Protein AF-A0A2G8KDT2-F1 (afdb_monomer)

Solvent-accessible surface area (backbone atoms only — not comparable to full-atom values): 9088 Å² total; per-residue (Å²): 111,74,64,58,54,51,49,54,53,49,52,55,50,48,49,72,76,49,77,76,57,72,79,50,53,66,52,49,64,68,67,58,71,92,80,73,80,83,62,58,55,63,70,37,53,53,48,51,53,53,46,64,65,45,47,62,56,45,50,50,51,51,51,55,51,46,65,74,44,47,90,79,41,52,71,69,47,50,56,51,52,53,50,48,54,53,50,49,51,56,49,46,58,52,28,52,49,24,41,54,49,12,35,72,67,67,35,63,70,38,36,51,48,22,49,47,43,43,65,69,49,45,48,55,52,52,50,44,61,71,66,40,67,76,66,63,66,45,76,68,54,48,50,48,52,50,54,50,48,50,51,55,52,48,42,48,56,51,56,69,76,110

Structure (mmCIF, N/CA/C/O backbone):
data_AF-A0A2G8KDT2-F1
#
_entry.id   AF-A0A2G8KDT2-F1
#
loop_
_atom_site.group_PDB
_atom_site.id
_atom_site.type_symbol
_atom_site.label_atom_id
_atom_site.label_alt_id
_atom_site.label_comp_id
_atom_site.label_asym_id
_atom_site.label_entity_id
_atom_site.label_seq_id
_atom_site.pdbx_PDB_ins_code
_atom_site.Cartn_x
_atom_site.Cartn_y
_atom_site.Cartn_z
_atom_site.occupancy
_atom_site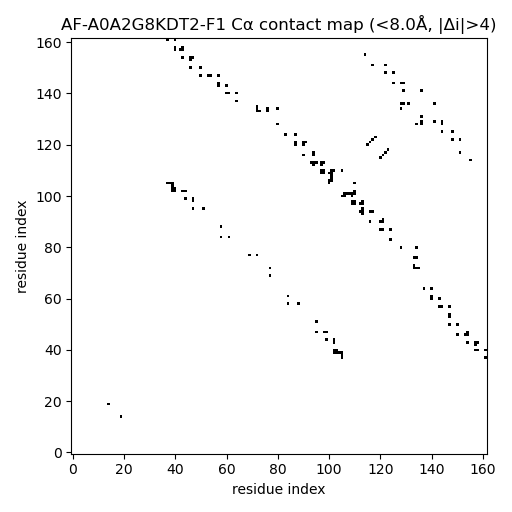.B_iso_or_equiv
_atom_site.auth_seq_id
_atom_site.auth_comp_id
_atom_site.auth_asym_id
_atom_site.auth_atom_id
_atom_site.pdbx_PDB_model_num
ATOM 1 N N . MET A 1 1 ? 9.022 -7.795 -64.224 1.00 59.53 1 MET A N 1
ATOM 2 C CA . MET A 1 1 ? 10.072 -7.744 -65.271 1.00 59.53 1 MET A CA 1
ATOM 3 C C . MET A 1 1 ? 10.986 -6.525 -65.144 1.00 59.53 1 MET A C 1
ATOM 5 O O . MET A 1 1 ? 12.135 -6.725 -64.787 1.00 59.53 1 MET A O 1
ATOM 9 N N . ALA A 1 2 ? 10.541 -5.277 -65.360 1.00 64.00 2 ALA A N 1
ATOM 10 C CA . ALA A 1 2 ? 11.435 -4.106 -65.222 1.00 64.00 2 ALA A CA 1
ATOM 11 C C . ALA A 1 2 ? 11.876 -3.815 -63.767 1.00 64.00 2 ALA A C 1
ATOM 13 O O . ALA A 1 2 ? 13.012 -3.411 -63.527 1.00 64.00 2 ALA A O 1
ATOM 14 N N . ALA A 1 3 ? 10.998 -4.060 -62.789 1.00 66.25 3 ALA A N 1
ATOM 15 C CA . ALA A 1 3 ? 11.292 -3.851 -61.368 1.00 66.25 3 ALA A CA 1
ATOM 16 C C . ALA A 1 3 ? 12.341 -4.838 -60.822 1.00 66.25 3 ALA A C 1
ATOM 18 O O . ALA A 1 3 ? 13.214 -4.450 -60.049 1.00 66.25 3 ALA A O 1
ATOM 19 N N . ASP A 1 4 ? 12.293 -6.091 -61.274 1.00 70.25 4 ASP A N 1
ATOM 20 C CA . ASP A 1 4 ? 13.220 -7.149 -60.853 1.00 70.25 4 ASP A CA 1
ATOM 21 C C . ASP A 1 4 ? 14.631 -6.879 -61.383 1.00 70.25 4 ASP A C 1
ATOM 23 O O . ASP A 1 4 ? 15.615 -6.997 -60.657 1.00 70.25 4 ASP A O 1
ATOM 27 N N . TYR A 1 5 ? 14.715 -6.388 -62.623 1.00 79.69 5 TYR A N 1
ATOM 28 C CA . TYR A 1 5 ? 15.964 -5.941 -63.231 1.00 79.69 5 TYR A CA 1
ATOM 29 C C . TYR A 1 5 ? 16.586 -4.750 -62.485 1.00 79.69 5 TYR A C 1
ATOM 31 O O . TYR A 1 5 ? 17.797 -4.715 -62.260 1.00 79.69 5 TYR A O 1
ATOM 39 N N . MET A 1 6 ? 15.765 -3.782 -62.058 1.00 71.75 6 MET A N 1
ATOM 40 C CA . MET A 1 6 ? 16.244 -2.650 -61.258 1.00 71.75 6 MET A CA 1
ATOM 41 C C . MET A 1 6 ? 16.716 -3.080 -59.870 1.00 71.75 6 MET A C 1
ATOM 43 O O . MET A 1 6 ? 17.759 -2.608 -59.424 1.00 71.75 6 MET A O 1
ATOM 47 N N . ARG A 1 7 ? 16.007 -4.004 -59.212 1.00 75.12 7 ARG A N 1
ATOM 48 C CA . ARG A 1 7 ? 16.450 -4.576 -57.934 1.00 75.12 7 ARG A CA 1
ATOM 49 C C . ARG A 1 7 ? 17.806 -5.253 -58.060 1.00 75.12 7 ARG A C 1
ATOM 51 O O . ARG A 1 7 ? 18.681 -4.976 -57.252 1.00 75.12 7 ARG A O 1
ATOM 58 N N . GLN A 1 8 ? 17.994 -6.059 -59.100 1.00 79.06 8 GLN A N 1
ATOM 59 C CA . GLN A 1 8 ? 19.248 -6.773 -59.328 1.00 79.06 8 GLN A CA 1
ATOM 60 C C . GLN A 1 8 ? 20.416 -5.822 -59.632 1.00 79.06 8 GLN A C 1
ATOM 62 O O . GLN A 1 8 ? 21.542 -6.038 -59.193 1.00 79.06 8 GLN A O 1
ATOM 67 N N . LYS A 1 9 ? 20.159 -4.717 -60.345 1.00 80.19 9 LYS A N 1
ATOM 68 C CA . LYS A 1 9 ? 21.174 -3.670 -60.533 1.00 80.19 9 LYS A CA 1
ATOM 69 C C . LYS A 1 9 ? 21.511 -2.941 -59.239 1.00 80.19 9 LYS A C 1
ATOM 71 O O . LYS A 1 9 ? 22.677 -2.617 -59.033 1.00 80.19 9 LYS A O 1
ATOM 76 N N . LEU A 1 10 ? 20.515 -2.687 -58.392 1.00 76.06 10 LEU A N 1
ATOM 77 C CA . LEU A 1 10 ? 20.714 -2.016 -57.114 1.00 76.06 10 LEU A CA 1
ATOM 78 C C . LEU A 1 10 ? 21.548 -2.884 -56.165 1.00 76.06 10 LEU A C 1
ATOM 80 O O . LEU A 1 10 ? 22.514 -2.384 -55.603 1.00 76.06 10 LEU A O 1
ATOM 84 N N . THR A 1 11 ? 21.246 -4.183 -56.059 1.00 72.75 11 THR A N 1
ATOM 85 C CA . THR A 1 11 ? 22.009 -5.120 -55.216 1.00 72.75 11 THR A CA 1
ATOM 86 C C . THR A 1 11 ? 23.461 -5.226 -55.664 1.00 72.75 11 THR A C 1
ATOM 88 O O . THR A 1 11 ? 24.359 -5.099 -54.838 1.00 72.75 11 THR A O 1
ATOM 91 N N . ASN A 1 12 ? 23.703 -5.337 -56.973 1.00 73.12 12 ASN A N 1
ATOM 92 C CA . ASN A 1 12 ? 25.065 -5.418 -57.504 1.00 73.12 12 ASN A CA 1
ATOM 93 C C . ASN A 1 12 ? 25.862 -4.129 -57.228 1.00 73.12 12 ASN A C 1
ATOM 95 O O . ASN A 1 12 ? 27.049 -4.180 -56.905 1.00 73.12 12 ASN A O 1
ATOM 99 N N . PHE A 1 13 ? 25.218 -2.960 -57.322 1.00 73.38 13 PHE A N 1
ATOM 100 C CA . PHE A 1 13 ? 25.855 -1.688 -56.968 1.00 73.38 13 PHE A CA 1
ATOM 101 C C . PHE A 1 13 ? 26.132 -1.584 -55.464 1.00 73.38 13 PHE A C 1
ATOM 103 O O . PHE A 1 13 ? 27.211 -1.137 -55.079 1.00 73.38 13 PHE A O 1
ATOM 110 N N . THR A 1 14 ? 25.198 -2.016 -54.615 1.00 73.94 14 THR A N 1
ATOM 111 C CA . THR A 1 14 ? 25.365 -2.011 -53.157 1.00 73.94 14 THR A CA 1
ATOM 112 C C . THR A 1 14 ? 26.531 -2.894 -52.718 1.00 73.94 14 THR A C 1
ATOM 114 O O . THR A 1 14 ? 27.343 -2.436 -51.920 1.00 73.94 14 THR A O 1
ATOM 117 N N . GLU A 1 15 ? 26.680 -4.096 -53.283 1.00 70.19 15 GLU A N 1
ATOM 118 C CA . GLU A 1 15 ? 27.806 -4.997 -52.980 1.00 70.19 15 GLU A CA 1
ATOM 119 C C . GLU A 1 15 ? 29.163 -4.418 -53.400 1.00 70.19 15 GLU A C 1
ATOM 121 O O . GLU A 1 15 ? 30.175 -4.650 -52.739 1.00 70.19 15 GLU A O 1
ATOM 126 N N . THR A 1 16 ? 29.188 -3.622 -54.473 1.00 75.62 16 THR A N 1
ATOM 127 C CA . THR A 1 16 ? 30.422 -2.990 -54.965 1.00 75.62 16 THR A CA 1
ATOM 128 C C . THR A 1 16 ? 30.848 -1.804 -54.090 1.00 75.62 16 THR A C 1
ATOM 130 O O . THR A 1 16 ? 32.039 -1.551 -53.926 1.00 75.62 16 THR A O 1
ATOM 133 N N . VAL A 1 17 ? 29.885 -1.065 -53.526 1.00 75.25 17 VAL A N 1
ATOM 134 C CA . VAL A 1 17 ? 30.143 0.117 -52.680 1.00 75.25 17 VAL A CA 1
ATOM 135 C C . VAL A 1 17 ? 30.374 -0.266 -51.214 1.00 75.25 17 VAL A C 1
ATOM 137 O O . VAL A 1 17 ? 31.174 0.374 -50.532 1.00 75.25 17 VAL A O 1
ATOM 140 N N . PHE A 1 18 ? 29.714 -1.320 -50.734 1.00 72.88 18 PHE A N 1
ATOM 141 C CA . PHE A 1 18 ? 29.828 -1.828 -49.370 1.00 72.88 18 PHE A CA 1
ATOM 142 C C . PHE A 1 18 ? 30.226 -3.312 -49.400 1.00 72.88 18 PHE A C 1
ATOM 144 O O . PHE A 1 18 ? 29.348 -4.181 -49.399 1.00 72.88 18 PHE A O 1
ATOM 151 N N . PRO A 1 19 ? 31.534 -3.636 -49.423 1.00 64.38 19 PRO A N 1
ATOM 152 C CA . PRO A 1 19 ? 31.984 -5.021 -49.397 1.00 64.38 19 PRO A CA 1
ATOM 153 C C . PRO A 1 19 ? 31.558 -5.663 -48.073 1.00 64.38 19 PRO A C 1
ATOM 155 O O . PRO A 1 19 ? 32.080 -5.348 -47.002 1.00 64.38 19 PRO A O 1
ATOM 158 N N . THR A 1 20 ? 30.566 -6.548 -48.143 1.00 54.47 20 THR A N 1
ATOM 159 C CA . THR A 1 20 ? 30.041 -7.254 -46.974 1.00 54.47 20 THR A CA 1
ATOM 160 C C . THR A 1 20 ? 30.954 -8.445 -46.704 1.00 54.47 20 THR A C 1
ATOM 162 O O . THR A 1 20 ? 31.109 -9.320 -47.552 1.00 54.47 20 THR A O 1
ATOM 165 N N . ASN A 1 21 ? 31.607 -8.471 -45.542 1.00 55.72 21 ASN A N 1
ATOM 166 C CA . ASN A 1 21 ? 32.435 -9.605 -45.139 1.00 55.72 21 ASN A CA 1
ATOM 167 C C . ASN A 1 21 ? 31.520 -10.772 -44.712 1.00 55.72 21 ASN A C 1
ATOM 169 O O . ASN A 1 21 ? 30.845 -10.648 -43.686 1.00 55.72 21 ASN A O 1
ATOM 173 N N . PRO A 1 22 ? 31.528 -11.934 -45.395 1.00 56.12 22 PRO A N 1
ATOM 174 C CA . PRO A 1 22 ? 30.681 -13.076 -45.019 1.00 56.12 22 PRO A CA 1
ATOM 175 C C . PRO A 1 22 ? 31.049 -13.659 -43.641 1.00 56.12 22 PRO A C 1
ATOM 177 O O . PRO A 1 22 ? 30.239 -14.283 -42.960 1.00 56.12 22 PRO A O 1
ATOM 180 N N . THR A 1 23 ? 32.271 -13.402 -43.167 1.00 50.47 23 THR A N 1
ATOM 181 C CA . THR A 1 23 ? 32.731 -13.743 -41.812 1.00 50.47 23 THR A CA 1
ATOM 182 C C . THR A 1 23 ? 32.113 -12.876 -40.711 1.00 50.47 23 THR A C 1
ATOM 184 O O . THR A 1 23 ? 32.170 -13.255 -39.539 1.00 50.47 23 THR A O 1
ATOM 187 N N . GLN A 1 24 ? 31.507 -11.735 -41.057 1.00 50.72 24 GLN A N 1
ATOM 188 C CA . GLN A 1 24 ? 30.819 -10.851 -40.117 1.00 50.72 24 GLN A CA 1
ATOM 189 C C . GLN A 1 24 ? 29.325 -11.177 -40.004 1.00 50.72 24 GLN A C 1
ATOM 191 O O . GLN A 1 24 ? 28.792 -11.071 -38.904 1.00 50.72 24 GLN A O 1
ATOM 196 N N . GLU A 1 25 ? 28.687 -11.680 -41.065 1.00 50.34 25 GLU A N 1
ATOM 197 C CA . GLU A 1 25 ? 27.287 -12.139 -41.035 1.00 50.34 25 GLU A CA 1
ATOM 198 C C . GLU A 1 25 ? 27.090 -13.283 -40.031 1.00 50.34 25 GLU A C 1
ATOM 200 O O . GLU A 1 25 ? 26.201 -13.236 -39.184 1.00 50.34 25 GLU A O 1
ATOM 205 N N . ASN A 1 26 ? 27.999 -14.265 -40.020 1.00 48.44 26 ASN A N 1
ATOM 206 C CA . ASN A 1 26 ? 27.917 -15.391 -39.083 1.00 48.44 26 ASN A CA 1
ATOM 207 C C . ASN A 1 26 ? 28.187 -14.978 -37.619 1.00 48.44 26 ASN A C 1
ATOM 209 O O . ASN A 1 26 ? 27.723 -15.633 -36.686 1.00 48.44 26 ASN A O 1
ATOM 213 N N . ARG A 1 27 ? 28.912 -13.869 -37.395 1.00 50.06 27 ARG A N 1
ATOM 214 C CA . ARG A 1 27 ? 29.091 -13.271 -36.057 1.00 50.06 27 ARG A CA 1
ATOM 215 C C . ARG A 1 27 ? 27.920 -12.374 -35.663 1.00 50.06 27 ARG A C 1
ATOM 217 O O . ARG A 1 27 ? 27.582 -12.328 -34.487 1.00 50.06 27 ARG A O 1
ATOM 224 N N . GLN A 1 28 ? 27.291 -11.692 -36.617 1.00 49.69 28 GLN A N 1
ATOM 225 C CA . GLN A 1 28 ? 26.117 -10.854 -36.375 1.00 49.69 28 GLN A CA 1
ATOM 226 C C . GLN A 1 28 ? 24.869 -11.699 -36.106 1.00 49.69 28 GLN A C 1
ATOM 228 O O . GLN A 1 28 ? 24.128 -11.383 -35.181 1.00 49.69 28 GLN A O 1
ATOM 233 N N . HIS A 1 29 ? 24.700 -12.841 -36.778 1.00 46.59 29 HIS A N 1
ATOM 234 C CA . HIS A 1 29 ? 23.613 -13.780 -36.478 1.00 46.59 29 HIS A CA 1
ATOM 235 C C . HIS A 1 29 ? 23.757 -14.490 -35.123 1.00 46.59 29 HIS A C 1
ATOM 237 O O . HIS A 1 29 ? 22.753 -14.917 -34.564 1.00 46.59 29 HIS A O 1
ATOM 243 N N . HIS A 1 30 ? 24.966 -14.559 -34.551 1.00 44.47 30 HIS A N 1
ATOM 244 C CA . HIS A 1 30 ? 25.174 -15.038 -33.175 1.00 44.47 30 HIS A CA 1
ATOM 245 C C . HIS A 1 30 ? 25.123 -13.909 -32.122 1.00 44.47 30 HIS A C 1
ATOM 247 O O . HIS A 1 30 ? 25.057 -14.188 -30.927 1.00 44.47 30 HIS A O 1
ATOM 253 N N . MET A 1 31 ? 25.138 -12.637 -32.545 1.00 46.62 31 MET A N 1
ATOM 254 C CA . MET A 1 31 ? 24.991 -11.459 -31.673 1.00 46.62 31 MET A CA 1
ATOM 255 C C . MET A 1 31 ? 23.563 -10.912 -31.614 1.00 46.62 31 MET A C 1
ATOM 257 O O . MET A 1 31 ? 23.290 -10.015 -30.823 1.00 46.62 31 MET A O 1
ATOM 261 N N . ILE A 1 32 ? 22.637 -11.462 -32.396 1.00 50.28 32 ILE A N 1
ATOM 262 C CA . ILE A 1 32 ? 21.207 -11.262 -32.184 1.00 50.28 32 ILE A CA 1
ATOM 263 C C . ILE A 1 32 ? 20.741 -12.465 -31.371 1.00 50.28 32 ILE A C 1
ATOM 265 O O . ILE A 1 32 ? 20.338 -13.480 -31.923 1.00 50.28 32 ILE A O 1
ATOM 269 N N . ARG A 1 33 ? 20.854 -12.374 -30.043 1.00 47.41 33 ARG A N 1
ATOM 270 C CA . ARG A 1 33 ? 20.038 -13.181 -29.129 1.00 47.41 33 ARG A CA 1
ATOM 271 C C . ARG A 1 33 ? 18.639 -12.547 -29.149 1.00 47.41 33 ARG A C 1
ATOM 273 O O . ARG A 1 33 ? 18.473 -11.512 -28.508 1.00 47.41 33 ARG A O 1
ATOM 280 N N . PRO A 1 34 ? 17.625 -13.107 -29.829 1.00 47.09 34 PRO A N 1
ATOM 281 C CA . PRO A 1 34 ? 16.264 -12.605 -29.731 1.00 47.09 34 PRO A CA 1
ATOM 282 C C . PRO A 1 34 ? 15.627 -13.307 -28.528 1.00 47.09 34 PRO A C 1
ATOM 284 O O . PRO A 1 34 ? 14.878 -14.266 -28.692 1.00 47.09 34 PRO A O 1
ATOM 287 N N . GLY A 1 35 ? 16.051 -12.959 -27.310 1.00 42.62 35 GLY A N 1
ATOM 288 C CA . GLY A 1 35 ? 15.684 -13.786 -26.154 1.00 42.62 35 GLY A CA 1
ATOM 289 C C . GLY A 1 35 ? 15.837 -13.191 -24.764 1.00 42.62 35 GLY A C 1
ATOM 290 O O . GLY A 1 35 ? 15.575 -13.900 -23.807 1.00 42.62 35 GLY A O 1
ATOM 291 N N . ASN A 1 36 ? 16.244 -11.930 -24.630 1.00 46.03 36 ASN A N 1
ATOM 292 C CA . ASN A 1 36 ? 16.272 -11.226 -23.346 1.00 46.03 36 ASN A CA 1
ATOM 293 C C . ASN A 1 36 ? 16.103 -9.724 -23.598 1.00 46.03 36 ASN A C 1
ATOM 295 O O . ASN A 1 36 ? 16.886 -8.911 -23.112 1.00 46.03 36 ASN A O 1
ATOM 299 N N . GLU A 1 37 ? 15.101 -9.343 -24.390 1.00 48.22 37 GLU A N 1
ATOM 300 C CA . GLU A 1 37 ? 14.559 -8.001 -24.213 1.00 48.22 37 GLU A CA 1
ATOM 301 C C . GLU A 1 37 ? 13.853 -8.043 -22.851 1.00 48.22 37 GLU A C 1
ATOM 303 O O . GLU A 1 37 ? 12.699 -8.454 -22.745 1.00 48.22 37 GLU A O 1
ATOM 308 N N . LEU A 1 38 ? 14.600 -7.745 -21.778 1.00 54.66 38 LEU A N 1
ATOM 309 C CA . LEU A 1 38 ? 13.973 -7.145 -20.611 1.00 54.66 38 LEU A CA 1
ATOM 310 C C . LEU A 1 38 ? 13.284 -5.910 -21.187 1.00 54.66 38 LEU A C 1
ATOM 312 O O . LEU A 1 38 ? 13.924 -5.066 -21.805 1.00 54.66 38 LEU A O 1
ATOM 316 N N . VAL A 1 39 ? 11.962 -5.947 -21.175 1.00 64.44 39 VAL A N 1
ATOM 317 C CA . VAL A 1 39 ? 11.114 -4.858 -21.630 1.00 64.44 39 VAL A CA 1
ATOM 318 C C . VAL A 1 39 ? 10.220 -4.606 -20.457 1.00 64.44 39 VAL A C 1
ATOM 320 O O . VAL A 1 39 ? 9.382 -5.455 -20.186 1.00 64.44 39 VAL A O 1
ATOM 323 N N . SER A 1 40 ? 10.383 -3.466 -19.790 1.00 75.06 40 SER A N 1
ATOM 324 C CA . SER A 1 40 ? 9.489 -2.977 -18.732 1.00 75.06 40 SER A CA 1
ATOM 325 C C . SER A 1 40 ? 8.056 -3.537 -18.826 1.00 75.06 40 SER A C 1
ATOM 327 O O . SER A 1 40 ? 7.389 -3.457 -19.864 1.00 75.06 40 SER A O 1
ATOM 329 N N . SER A 1 41 ? 7.546 -4.120 -17.740 1.00 85.81 41 SER A N 1
ATOM 330 C CA . SER A 1 41 ? 6.208 -4.716 -17.751 1.00 85.81 41 SER A CA 1
ATOM 331 C C . SER A 1 41 ? 5.133 -3.635 -17.779 1.00 85.81 41 SER A C 1
ATOM 333 O O . SER A 1 41 ? 4.850 -2.971 -16.777 1.00 85.81 41 SER A O 1
ATOM 335 N N . LEU A 1 42 ? 4.484 -3.485 -18.934 1.00 88.88 42 LEU A N 1
ATOM 336 C CA . LEU A 1 42 ? 3.347 -2.581 -19.097 1.00 88.88 42 LEU A CA 1
ATOM 337 C C . LEU A 1 42 ? 2.229 -2.842 -18.068 1.00 88.88 42 LEU A C 1
ATOM 339 O O . LEU A 1 42 ? 1.754 -1.874 -17.472 1.00 88.88 42 LEU A O 1
ATOM 343 N N . PRO A 1 43 ? 1.817 -4.098 -17.787 1.00 90.81 43 PRO A N 1
ATOM 344 C CA . PRO A 1 43 ? 0.724 -4.317 -16.848 1.00 90.81 43 PRO A CA 1
ATOM 345 C C . PRO A 1 43 ? 1.108 -3.936 -15.408 1.00 90.81 43 PRO A C 1
ATOM 347 O O . PRO A 1 43 ? 0.244 -3.481 -14.660 1.00 90.81 43 PRO A O 1
ATOM 350 N N . LEU A 1 44 ? 2.392 -4.032 -15.030 1.00 92.38 44 LEU A N 1
ATOM 351 C CA . LEU A 1 44 ? 2.857 -3.606 -13.706 1.00 92.38 44 LEU A CA 1
ATOM 352 C C . LEU A 1 44 ? 2.800 -2.085 -13.584 1.00 92.38 44 LEU A C 1
ATOM 354 O O . LEU A 1 44 ? 2.327 -1.586 -12.569 1.00 92.38 44 LEU A O 1
ATOM 358 N N . GLN A 1 45 ? 3.199 -1.341 -14.627 1.00 94.06 45 GLN A N 1
ATOM 359 C CA . GLN A 1 45 ? 3.052 0.120 -14.614 1.00 94.06 45 GLN A CA 1
ATOM 360 C C . GLN A 1 45 ? 1.597 0.550 -14.453 1.00 94.06 45 GLN A C 1
ATOM 362 O O . GLN A 1 45 ? 1.312 1.486 -13.710 1.00 94.06 45 GLN A O 1
ATOM 367 N N . ILE A 1 46 ? 0.672 -0.133 -15.131 1.00 94.00 46 ILE A N 1
ATOM 368 C CA . ILE A 1 46 ? -0.758 0.166 -15.025 1.00 94.00 46 ILE A CA 1
ATOM 369 C C . ILE A 1 46 ? -1.252 -0.093 -13.595 1.00 94.00 46 ILE A C 1
ATOM 371 O O . ILE A 1 46 ? -1.949 0.749 -13.031 1.00 94.00 46 ILE A O 1
ATOM 375 N N . ALA A 1 47 ? -0.868 -1.219 -12.986 1.00 94.75 47 ALA A N 1
ATOM 376 C CA . ALA A 1 47 ? -1.240 -1.537 -11.608 1.00 94.75 47 ALA A CA 1
ATOM 377 C C . ALA A 1 47 ? -0.695 -0.499 -10.609 1.00 94.75 47 ALA A C 1
ATOM 379 O O . ALA A 1 47 ? -1.465 0.055 -9.822 1.00 94.75 47 ALA A O 1
ATOM 380 N N . LEU A 1 48 ? 0.597 -0.161 -10.709 1.00 96.00 48 LEU A N 1
ATOM 381 C CA . LEU A 1 48 ? 1.242 0.862 -9.879 1.00 96.00 48 LEU A CA 1
ATOM 382 C C . LEU A 1 48 ? 0.571 2.229 -10.039 1.00 96.00 48 LEU A C 1
ATOM 384 O O . LEU A 1 48 ? 0.323 2.911 -9.047 1.00 96.00 48 LEU A O 1
ATOM 388 N N . TYR A 1 49 ? 0.235 2.617 -11.273 1.00 95.75 49 TYR A N 1
ATOM 389 C CA . TYR A 1 49 ? -0.462 3.868 -11.561 1.00 95.75 49 TYR A CA 1
ATOM 390 C C . TYR A 1 49 ? -1.788 3.951 -10.805 1.00 95.75 49 TYR A C 1
ATOM 392 O O . TYR A 1 49 ? -2.021 4.920 -10.088 1.00 95.75 49 TYR A O 1
ATOM 400 N N . PHE A 1 50 ? -2.644 2.931 -10.901 1.00 96.62 50 PHE A N 1
ATOM 401 C CA . PHE A 1 50 ? -3.910 2.931 -10.167 1.00 96.62 50 PHE A CA 1
ATOM 402 C C . PHE A 1 50 ? -3.704 2.938 -8.650 1.00 96.62 50 PHE A C 1
ATOM 404 O O . PHE A 1 50 ? -4.439 3.632 -7.943 1.00 96.62 50 PHE A O 1
ATOM 411 N N . ASN A 1 51 ? -2.690 2.231 -8.152 1.00 96.69 51 ASN A N 1
ATOM 412 C CA . ASN A 1 51 ? -2.406 2.193 -6.724 1.00 96.69 51 ASN A CA 1
ATOM 413 C C . ASN A 1 51 ? -1.941 3.560 -6.182 1.00 96.69 51 ASN A C 1
ATOM 415 O O . ASN A 1 51 ? -2.382 3.970 -5.112 1.00 96.69 51 ASN A O 1
ATOM 419 N N . VAL A 1 52 ? -1.181 4.347 -6.959 1.00 97.38 52 VAL A N 1
ATOM 420 C CA . VAL A 1 52 ? -0.822 5.739 -6.602 1.00 97.38 52 VAL A CA 1
ATOM 421 C C . VAL A 1 52 ? -2.057 6.600 -6.315 1.00 97.38 52 VAL A C 1
ATOM 423 O O . VAL A 1 52 ? -2.041 7.386 -5.369 1.00 97.38 52 VAL A O 1
ATOM 426 N N . TYR A 1 53 ? -3.136 6.462 -7.093 1.00 96.56 53 TYR A N 1
ATOM 427 C CA . TYR A 1 53 ? -4.374 7.225 -6.865 1.00 96.56 53 TYR A CA 1
ATOM 428 C C . TYR A 1 53 ? -5.257 6.622 -5.778 1.00 96.56 53 TYR A C 1
ATOM 430 O O . TYR A 1 53 ? -5.950 7.353 -5.069 1.00 96.56 53 TYR A O 1
ATOM 438 N N . PHE A 1 54 ? -5.247 5.300 -5.634 1.00 97.06 54 PHE A N 1
ATOM 439 C CA . PHE A 1 54 ? -6.018 4.624 -4.602 1.00 97.06 54 PHE A CA 1
ATOM 440 C C . PHE A 1 54 ? -5.436 4.855 -3.200 1.00 97.06 54 PHE A C 1
ATOM 442 O O . PHE A 1 54 ? -6.188 5.061 -2.249 1.00 97.06 54 PHE A O 1
ATOM 449 N N . PHE A 1 55 ? -4.111 4.888 -3.060 1.00 97.25 55 PHE A N 1
ATOM 450 C CA . PHE A 1 55 ? -3.428 5.048 -1.779 1.00 97.25 55 PHE A CA 1
ATOM 451 C C . PHE A 1 55 ? -3.872 6.270 -0.941 1.00 97.25 55 PHE A C 1
ATOM 453 O O . PHE A 1 55 ? -4.202 6.080 0.232 1.00 97.25 55 PHE A O 1
ATOM 460 N N . PRO A 1 56 ? -3.959 7.512 -1.466 1.00 97.31 56 PRO A N 1
ATOM 461 C CA . PRO A 1 56 ? -4.443 8.646 -0.675 1.00 97.31 56 PRO A CA 1
ATOM 462 C C . PRO A 1 56 ? -5.902 8.475 -0.232 1.00 97.31 56 PRO A C 1
ATOM 464 O O . PRO A 1 56 ? -6.261 8.891 0.869 1.00 97.31 56 PRO A O 1
ATOM 467 N N . PHE A 1 57 ? -6.739 7.828 -1.049 1.00 97.12 57 PHE A N 1
ATOM 468 C CA . PHE A 1 57 ? -8.118 7.508 -0.681 1.00 97.12 57 PHE A CA 1
ATOM 469 C C . PHE A 1 57 ? -8.182 6.454 0.436 1.00 97.12 57 PHE A C 1
ATOM 471 O O . PHE A 1 57 ? -8.942 6.610 1.397 1.00 97.12 57 PHE A O 1
ATOM 478 N N . TRP A 1 58 ? -7.351 5.413 0.344 1.00 97.88 58 TRP A N 1
ATOM 479 C CA . TRP A 1 58 ? -7.187 4.406 1.390 1.00 97.88 58 TRP A CA 1
ATOM 480 C C . TRP A 1 58 ? -6.757 5.053 2.708 1.00 97.88 58 TRP A C 1
ATOM 482 O O . TRP A 1 58 ? -7.417 4.867 3.730 1.00 97.88 58 TRP A O 1
ATOM 492 N N . LEU A 1 59 ? -5.713 5.888 2.674 1.00 97.69 59 LEU A N 1
ATOM 493 C CA . LEU A 1 59 ? -5.171 6.546 3.860 1.00 97.69 59 LEU A CA 1
ATOM 494 C C . LEU A 1 59 ? -6.195 7.483 4.505 1.00 97.69 59 LEU A C 1
ATOM 496 O O . LEU A 1 59 ? -6.381 7.444 5.721 1.00 97.69 59 LEU A O 1
ATOM 500 N N . LEU A 1 60 ? -6.897 8.285 3.701 1.00 97.62 60 LEU A N 1
ATOM 501 C CA . LEU A 1 60 ? -7.955 9.163 4.194 1.00 97.62 60 LEU A CA 1
ATOM 502 C C . LEU A 1 60 ? -9.059 8.366 4.896 1.00 97.62 60 LEU A C 1
ATOM 504 O O . LEU A 1 60 ? -9.470 8.724 5.998 1.00 97.62 60 LEU A O 1
ATOM 508 N N . THR A 1 61 ? -9.505 7.267 4.285 1.00 97.12 61 THR A N 1
ATOM 509 C CA . THR A 1 61 ? -10.530 6.391 4.866 1.00 97.12 61 THR A CA 1
ATOM 510 C C . THR A 1 61 ? -10.062 5.807 6.201 1.00 97.12 61 THR A C 1
ATOM 512 O O . THR A 1 61 ? -10.790 5.881 7.191 1.00 97.12 61 THR A O 1
ATOM 515 N N . CYS A 1 62 ? -8.825 5.306 6.262 1.00 96.94 62 CYS A N 1
ATOM 516 C CA . CYS A 1 62 ? -8.212 4.786 7.484 1.00 96.94 62 CYS A CA 1
ATOM 517 C C . CYS A 1 62 ? -8.140 5.843 8.596 1.00 96.94 62 CYS A C 1
ATOM 519 O O . CYS A 1 62 ? -8.501 5.557 9.737 1.00 96.94 62 CYS A O 1
ATOM 521 N N . VAL A 1 63 ? -7.721 7.073 8.276 1.00 97.50 63 VAL A N 1
ATOM 522 C CA . VAL A 1 63 ? -7.622 8.177 9.246 1.00 97.50 63 VAL A CA 1
ATOM 523 C C . VAL A 1 63 ? -8.998 8.587 9.764 1.00 97.50 63 VAL A C 1
ATOM 525 O O . VAL A 1 63 ? -9.180 8.712 10.975 1.00 97.50 63 VAL A O 1
ATOM 528 N N . VAL A 1 64 ? -9.977 8.763 8.871 1.00 97.88 64 VAL A N 1
ATOM 529 C CA . VAL A 1 64 ? -11.346 9.140 9.249 1.00 97.88 64 VAL A CA 1
ATOM 530 C C . VAL A 1 64 ? -11.956 8.078 10.157 1.00 97.88 64 VAL A C 1
ATOM 532 O O . VAL A 1 64 ? -12.474 8.407 11.222 1.00 97.88 64 VAL A O 1
ATOM 535 N N . ILE A 1 65 ? -11.863 6.800 9.788 1.00 96.81 65 ILE A N 1
ATOM 536 C CA . ILE A 1 65 ? -12.469 5.733 10.586 1.00 96.81 65 ILE A CA 1
ATOM 537 C C . ILE A 1 65 ? -11.741 5.556 11.920 1.00 96.81 65 ILE A C 1
ATOM 539 O O . ILE A 1 65 ? -12.402 5.415 12.952 1.00 96.81 65 ILE A O 1
ATOM 543 N N . LEU A 1 66 ? -10.407 5.635 11.937 1.00 96.81 66 LEU A N 1
ATOM 544 C CA . LEU A 1 66 ? -9.641 5.599 13.179 1.00 96.81 66 LEU A CA 1
ATOM 545 C C . LEU A 1 66 ? -10.052 6.732 14.120 1.00 96.81 66 LEU A C 1
ATOM 547 O O . LEU A 1 66 ? -10.267 6.467 15.298 1.00 96.81 66 LEU A O 1
ATOM 551 N N . ALA A 1 67 ? -10.226 7.956 13.613 1.00 97.12 67 ALA A N 1
ATOM 552 C CA . ALA A 1 67 ? -10.688 9.090 14.411 1.00 97.12 67 ALA A CA 1
ATOM 553 C C . ALA A 1 67 ? -12.081 8.842 15.015 1.00 97.12 67 ALA A C 1
ATOM 555 O O . ALA A 1 67 ? -12.298 9.122 16.194 1.00 97.12 67 ALA A O 1
ATOM 556 N N . LEU A 1 68 ? -13.003 8.254 14.245 1.00 96.06 68 LEU A N 1
ATOM 557 C CA . LEU A 1 68 ? -14.358 7.936 14.711 1.00 96.06 68 LEU A CA 1
ATOM 558 C C . LEU A 1 68 ? -14.374 6.862 15.808 1.00 96.06 68 LEU A C 1
ATOM 560 O O . LEU A 1 68 ? -15.154 6.958 16.757 1.00 96.06 68 LEU A O 1
ATOM 564 N N . LYS A 1 69 ? -13.518 5.838 15.707 1.00 95.12 69 LYS A N 1
ATOM 565 C CA . LYS A 1 69 ? -13.487 4.732 16.678 1.00 95.12 69 LYS A CA 1
ATOM 566 C C . LYS A 1 69 ? -12.424 4.872 17.769 1.00 95.12 69 LYS A C 1
ATOM 568 O O . LYS A 1 69 ? -12.396 4.031 18.662 1.00 95.12 69 LYS A O 1
ATOM 573 N N . PHE A 1 70 ? -11.598 5.923 17.748 1.00 94.94 70 PHE A N 1
ATOM 574 C CA . PHE A 1 70 ? -10.410 6.065 18.602 1.00 94.94 70 PHE A CA 1
ATOM 575 C C . PHE A 1 70 ? -10.703 5.842 20.091 1.00 94.94 70 PHE A C 1
ATOM 577 O O . PHE A 1 70 ? -10.058 5.025 20.739 1.00 94.94 70 PHE A O 1
ATOM 584 N N . GLN A 1 71 ? -11.742 6.503 20.610 1.00 94.94 71 GLN A N 1
ATOM 585 C CA . GLN A 1 71 ? -12.143 6.425 22.023 1.00 94.94 71 GLN A CA 1
ATOM 586 C C . GLN A 1 71 ? -12.700 5.049 22.431 1.00 94.94 71 GLN A C 1
ATOM 588 O O . GLN A 1 71 ? -12.778 4.737 23.614 1.00 94.94 71 GLN A O 1
ATOM 593 N N . HIS A 1 72 ? -13.089 4.220 21.461 1.00 93.94 72 HIS A N 1
ATOM 594 C CA . HIS A 1 72 ? -13.664 2.894 21.686 1.00 93.94 72 HIS A CA 1
ATOM 595 C C . HIS A 1 72 ? -12.620 1.770 21.593 1.00 93.94 72 HIS A C 1
ATOM 597 O O . HIS A 1 72 ? -12.956 0.601 21.818 1.00 93.94 72 HIS A O 1
ATOM 603 N N . LEU A 1 73 ? -11.380 2.095 21.220 1.00 94.94 73 LEU A N 1
ATOM 604 C CA . LEU A 1 73 ? -10.268 1.154 21.139 1.00 94.94 73 LEU A CA 1
ATOM 605 C C . LEU A 1 73 ? -9.503 1.102 22.459 1.00 94.94 73 LEU A C 1
ATOM 607 O O . LEU A 1 73 ? -9.328 2.117 23.130 1.00 94.94 73 LEU A O 1
ATOM 611 N N . GLU A 1 74 ? -8.991 -0.081 22.790 1.00 95.88 74 GLU A N 1
ATOM 612 C CA . GLU A 1 74 ? -8.030 -0.235 23.880 1.00 95.88 74 GLU A CA 1
ATOM 613 C C . GLU A 1 74 ? -6.745 0.541 23.576 1.00 95.88 74 GLU A C 1
ATOM 615 O O . GLU A 1 74 ? -6.308 0.615 22.425 1.00 95.88 74 GLU A O 1
ATOM 620 N N . GLN A 1 75 ? -6.104 1.080 24.614 1.00 95.56 75 GLN A N 1
ATOM 621 C CA . GLN A 1 75 ? -4.927 1.939 24.472 1.00 95.56 75 GLN A CA 1
ATOM 622 C C . GLN A 1 75 ? -3.790 1.259 23.689 1.00 95.56 75 GLN A C 1
ATOM 624 O O . GLN A 1 75 ? -3.185 1.884 22.821 1.00 95.56 75 GLN A O 1
ATOM 629 N N . LEU A 1 76 ? -3.542 -0.036 23.925 1.00 96.19 76 LEU A N 1
ATOM 630 C CA . LEU A 1 76 ? -2.554 -0.808 23.165 1.00 96.19 76 LEU A CA 1
ATOM 631 C C . LEU A 1 76 ? -2.883 -0.828 21.663 1.00 96.19 76 LEU A C 1
ATOM 633 O O . LEU A 1 76 ? -2.010 -0.573 20.836 1.00 96.19 76 LEU A O 1
ATOM 637 N N . PHE A 1 77 ? -4.144 -1.081 21.307 1.00 95.94 77 PHE A N 1
ATOM 638 C CA . PHE A 1 77 ? -4.590 -1.123 19.914 1.00 95.94 77 PHE A CA 1
ATOM 639 C C . PHE A 1 77 ? -4.575 0.250 19.241 1.00 95.94 77 PHE A C 1
ATOM 641 O O . PHE A 1 77 ? -4.275 0.316 18.052 1.00 95.94 77 PHE A O 1
ATOM 648 N N . GLN A 1 78 ? -4.831 1.340 19.974 1.00 96.12 78 GLN A N 1
ATOM 649 C CA . GLN A 1 78 ? -4.659 2.698 19.445 1.00 96.12 78 GLN A CA 1
ATOM 650 C C . GLN A 1 78 ? -3.218 2.904 18.963 1.00 96.12 78 GLN A C 1
ATOM 652 O O . GLN A 1 78 ? -3.003 3.244 17.800 1.00 96.12 78 GLN A O 1
ATOM 657 N N . PHE A 1 79 ? -2.233 2.634 19.830 1.00 9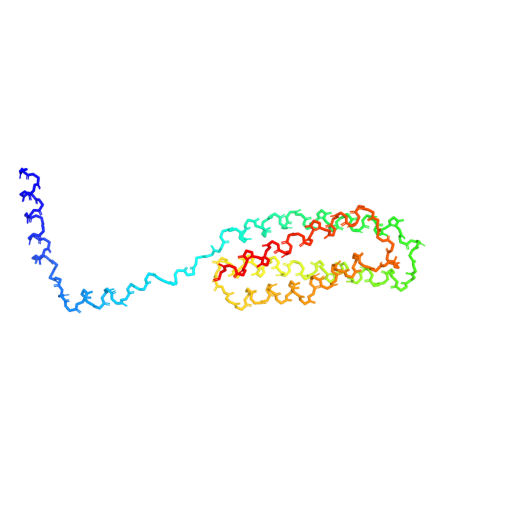6.88 79 PHE A N 1
ATOM 658 C CA . PHE A 1 79 ? -0.819 2.774 19.480 1.00 96.88 79 PHE A CA 1
ATOM 659 C C . PHE A 1 79 ? -0.427 1.858 18.320 1.00 96.88 79 PHE A C 1
ATOM 661 O O . PHE A 1 79 ? 0.154 2.330 17.346 1.00 96.88 79 PHE A O 1
ATOM 668 N N . VAL A 1 80 ? -0.795 0.575 18.386 1.00 97.19 80 VAL A N 1
ATOM 669 C CA . VAL A 1 80 ? -0.455 -0.406 17.347 1.00 97.19 80 VAL A CA 1
ATOM 670 C C . VAL A 1 80 ? -1.023 0.002 15.987 1.00 97.19 80 VAL A C 1
ATOM 672 O O . VAL A 1 80 ? -0.273 0.044 15.016 1.00 97.19 80 VAL A O 1
ATOM 675 N N . ILE A 1 81 ? -2.309 0.352 15.890 1.00 97.38 81 ILE A N 1
ATOM 676 C CA . ILE A 1 81 ? -2.933 0.704 14.603 1.00 97.38 81 ILE A CA 1
ATOM 677 C C . ILE A 1 81 ? -2.326 1.985 14.024 1.00 97.38 81 ILE A C 1
ATOM 679 O O . ILE A 1 81 ? -2.028 2.020 12.831 1.00 97.38 81 ILE A O 1
ATOM 683 N N . ILE A 1 82 ? -2.082 3.011 14.850 1.00 97.88 82 ILE A N 1
ATOM 684 C CA . ILE A 1 82 ? -1.409 4.239 14.400 1.00 97.88 82 ILE A CA 1
ATOM 685 C C . ILE A 1 82 ? -0.031 3.907 13.824 1.00 97.88 82 ILE A C 1
ATOM 687 O O . ILE A 1 82 ? 0.299 4.343 12.721 1.00 97.88 82 ILE A O 1
ATOM 691 N N . THR A 1 83 ? 0.767 3.115 14.546 1.00 98.12 83 THR A N 1
ATOM 692 C CA . THR A 1 83 ? 2.090 2.695 14.078 1.00 98.12 83 THR A CA 1
ATOM 693 C C . THR A 1 83 ? 1.991 1.937 12.760 1.00 98.12 83 THR A C 1
ATOM 695 O O . THR A 1 83 ? 2.746 2.236 11.841 1.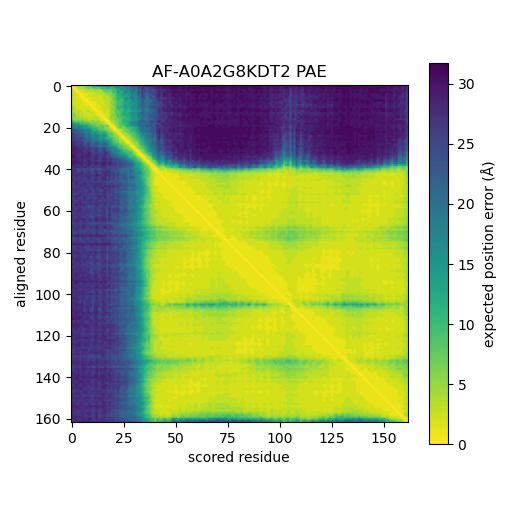00 98.12 83 THR A O 1
ATOM 698 N N . ILE A 1 84 ? 1.037 1.014 12.625 1.00 97.94 84 ILE A N 1
ATOM 699 C CA . ILE A 1 84 ? 0.839 0.259 11.386 1.00 97.94 84 ILE A CA 1
ATOM 700 C C . ILE A 1 84 ? 0.477 1.184 10.224 1.00 97.94 84 ILE A C 1
ATOM 702 O O . ILE A 1 84 ? 1.065 1.050 9.157 1.00 97.94 84 ILE A O 1
ATOM 706 N N . TYR A 1 85 ? -0.432 2.145 10.406 1.00 97.88 85 TYR A N 1
ATOM 707 C CA . TYR A 1 85 ? -0.788 3.089 9.342 1.00 97.88 85 TYR A CA 1
ATOM 708 C C . TYR A 1 85 ? 0.388 3.972 8.923 1.00 97.88 85 TYR A C 1
ATOM 710 O O . TYR A 1 85 ? 0.565 4.206 7.728 1.00 97.88 85 TYR A O 1
ATOM 718 N N . ILE A 1 86 ? 1.228 4.410 9.865 1.00 98.25 86 ILE A N 1
ATOM 719 C CA . ILE A 1 86 ? 2.455 5.159 9.553 1.00 98.25 86 ILE A CA 1
ATOM 720 C C . ILE A 1 86 ? 3.435 4.282 8.770 1.00 98.25 86 ILE A C 1
ATOM 722 O O . ILE A 1 86 ? 3.941 4.713 7.733 1.00 98.25 86 ILE A O 1
ATOM 726 N N . VAL A 1 87 ? 3.683 3.056 9.244 1.00 98.25 87 VAL A N 1
ATOM 727 C CA . VAL A 1 87 ? 4.611 2.122 8.596 1.00 98.25 87 VAL A CA 1
ATOM 728 C C . VAL A 1 87 ? 4.122 1.790 7.193 1.00 98.25 87 VAL A C 1
ATOM 730 O O . VAL A 1 87 ? 4.874 2.037 6.261 1.00 98.25 87 VAL A O 1
ATOM 733 N N . ILE A 1 88 ? 2.868 1.346 7.031 1.00 97.81 88 ILE A N 1
ATOM 734 C CA . ILE A 1 88 ? 2.263 1.059 5.721 1.00 97.81 88 ILE A CA 1
ATOM 735 C C . ILE A 1 88 ? 2.373 2.271 4.799 1.00 97.81 88 ILE A C 1
ATOM 737 O O . ILE A 1 88 ? 2.723 2.108 3.639 1.00 97.81 88 ILE A O 1
ATOM 741 N N . SER A 1 89 ? 2.111 3.486 5.288 1.00 97.69 89 SER A N 1
ATOM 742 C CA . SER A 1 89 ? 2.162 4.681 4.439 1.00 97.69 89 SER A CA 1
ATOM 743 C C . SER A 1 89 ? 3.574 4.998 3.949 1.00 97.69 89 SER A C 1
ATOM 745 O O . SER A 1 89 ? 3.771 5.313 2.776 1.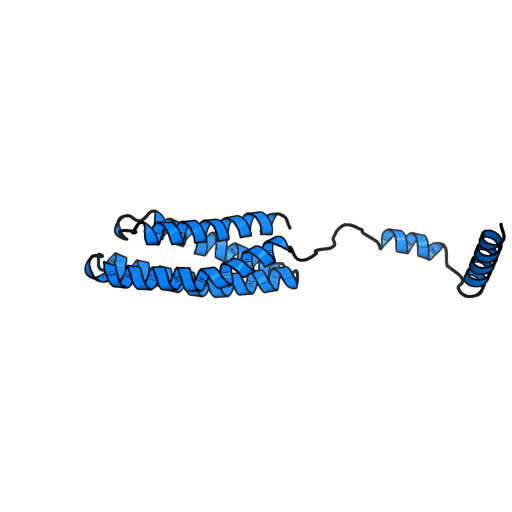00 97.69 89 SER A O 1
ATOM 747 N N . GLY A 1 90 ? 4.567 4.907 4.838 1.00 98.06 90 GLY A N 1
ATOM 748 C CA . GLY A 1 90 ? 5.966 5.135 4.482 1.00 98.06 90 GLY A CA 1
ATOM 749 C C . GLY A 1 90 ? 6.507 4.049 3.553 1.00 98.06 90 GLY A C 1
ATOM 750 O O . GLY A 1 90 ? 7.165 4.352 2.555 1.00 98.06 90 GLY A O 1
ATOM 751 N N . THR A 1 91 ? 6.195 2.786 3.846 1.00 97.62 91 THR A N 1
ATOM 752 C CA . THR A 1 91 ? 6.590 1.661 2.999 1.00 97.62 91 THR A CA 1
ATOM 753 C C . THR A 1 91 ? 5.873 1.700 1.661 1.00 97.62 91 THR A C 1
ATOM 755 O O . THR A 1 91 ? 6.508 1.394 0.664 1.00 97.62 91 THR A O 1
ATOM 758 N N . GLU A 1 92 ? 4.614 2.139 1.599 1.00 97.88 92 GLU A N 1
ATOM 759 C CA . GLU A 1 92 ? 3.859 2.267 0.351 1.00 97.88 92 GLU A CA 1
ATOM 760 C C . GLU A 1 92 ? 4.491 3.280 -0.592 1.00 97.88 92 GLU A C 1
ATOM 762 O O . GLU A 1 92 ? 4.722 2.974 -1.759 1.00 97.88 92 GLU A O 1
ATOM 767 N N . ALA A 1 93 ? 4.825 4.467 -0.081 1.00 97.44 93 ALA A N 1
ATOM 768 C CA . ALA A 1 93 ? 5.481 5.498 -0.875 1.00 97.44 93 ALA A CA 1
ATOM 769 C C . ALA A 1 93 ? 6.809 4.988 -1.459 1.00 97.44 93 ALA A C 1
ATOM 771 O O . ALA A 1 93 ? 7.078 5.161 -2.649 1.00 97.44 93 ALA A O 1
ATOM 772 N N . MET A 1 94 ? 7.612 4.301 -0.638 1.00 97.56 94 MET A N 1
ATOM 773 C CA . MET A 1 94 ? 8.866 3.699 -1.090 1.00 97.56 94 MET A CA 1
ATOM 774 C C . MET A 1 94 ? 8.628 2.558 -2.085 1.00 97.56 94 MET A C 1
ATOM 776 O O . MET A 1 94 ? 9.321 2.468 -3.096 1.00 97.56 94 MET A O 1
ATOM 780 N N . ARG A 1 95 ? 7.635 1.701 -1.830 1.00 97.38 95 ARG A N 1
ATOM 781 C CA . ARG A 1 95 ? 7.273 0.567 -2.683 1.00 97.38 95 ARG A CA 1
ATOM 782 C C . ARG A 1 95 ? 6.847 1.063 -4.060 1.00 97.38 95 ARG A C 1
ATOM 784 O O . ARG A 1 95 ? 7.423 0.628 -5.047 1.00 97.38 95 ARG A O 1
ATOM 791 N N . LEU A 1 96 ? 5.924 2.019 -4.144 1.00 96.75 96 LEU A N 1
ATOM 792 C CA . LEU A 1 96 ? 5.476 2.606 -5.410 1.00 96.75 96 LEU A CA 1
ATOM 793 C C . LEU A 1 96 ? 6.633 3.256 -6.182 1.00 96.75 96 LEU A C 1
ATOM 795 O O . LEU A 1 96 ? 6.750 3.050 -7.390 1.00 96.75 96 LEU A O 1
ATOM 799 N N . TYR A 1 97 ? 7.526 3.975 -5.491 1.00 96.25 97 TYR A N 1
ATOM 800 C CA . TYR A 1 97 ? 8.718 4.564 -6.106 1.00 96.25 97 TYR A CA 1
ATOM 801 C C . TYR A 1 97 ? 9.656 3.500 -6.692 1.00 96.25 97 TYR A C 1
ATOM 803 O O . TYR A 1 97 ? 10.047 3.590 -7.857 1.00 96.25 97 TYR A O 1
ATOM 811 N N . LEU A 1 98 ? 9.990 2.473 -5.905 1.00 95.50 98 LEU A N 1
ATOM 812 C CA . LEU A 1 98 ? 10.860 1.381 -6.337 1.00 95.50 98 LEU A CA 1
ATOM 813 C C . LEU A 1 98 ? 10.234 0.544 -7.453 1.00 95.50 98 LEU A C 1
ATOM 815 O O . LEU A 1 98 ? 10.938 0.172 -8.384 1.00 95.50 98 LEU A O 1
ATOM 819 N N . GLY A 1 99 ? 8.929 0.276 -7.393 1.00 94.81 99 GLY A N 1
ATOM 820 C CA . GLY A 1 99 ? 8.209 -0.456 -8.433 1.00 94.81 99 GLY A CA 1
ATOM 821 C C . GLY A 1 99 ? 8.213 0.303 -9.756 1.00 94.81 99 GLY A C 1
ATOM 822 O O . GLY A 1 99 ? 8.536 -0.266 -10.795 1.00 94.81 99 GLY A O 1
ATOM 823 N N . TYR A 1 100 ? 7.937 1.609 -9.714 1.00 94.69 100 TYR A N 1
ATOM 824 C CA . TYR A 1 100 ? 7.967 2.460 -10.901 1.00 94.69 100 TYR A CA 1
ATOM 825 C C . TYR A 1 100 ? 9.373 2.520 -11.511 1.00 94.69 100 TYR A C 1
ATOM 827 O O . TYR A 1 100 ? 9.546 2.260 -12.705 1.00 94.69 100 TYR A O 1
ATOM 835 N N . LEU A 1 101 ? 10.380 2.822 -10.683 1.00 93.56 101 LEU A N 1
ATOM 836 C CA . LEU A 1 101 ? 11.768 2.968 -11.114 1.00 93.56 101 LEU A CA 1
ATOM 837 C C . LEU A 1 101 ? 12.357 1.640 -11.598 1.00 93.56 101 LEU A C 1
ATOM 839 O O . LEU A 1 101 ? 12.919 1.580 -12.688 1.00 93.56 101 LEU A O 1
ATOM 84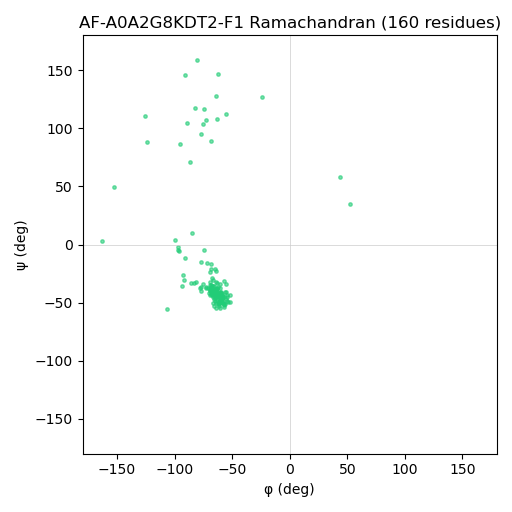3 N N . GLY A 1 102 ? 12.208 0.583 -10.799 1.00 92.00 102 GLY A N 1
ATOM 844 C CA . GLY A 1 102 ? 12.725 -0.751 -11.079 1.00 92.00 102 GLY A CA 1
ATOM 845 C C . GLY A 1 102 ? 12.122 -1.348 -12.343 1.00 92.00 102 GLY A C 1
ATOM 846 O O . GLY A 1 102 ? 12.845 -1.969 -13.113 1.00 92.00 102 GLY A O 1
ATOM 847 N N . ASN A 1 103 ? 10.840 -1.092 -12.609 1.00 92.12 103 ASN A N 1
ATOM 848 C CA . ASN A 1 103 ? 10.193 -1.575 -13.821 1.00 92.12 103 ASN A CA 1
ATOM 849 C C . ASN A 1 103 ? 10.560 -0.756 -15.071 1.00 92.12 103 ASN A C 1
ATOM 851 O O . ASN A 1 103 ? 10.766 -1.349 -16.120 1.00 92.12 103 ASN A O 1
ATOM 855 N N . LEU A 1 104 ? 10.671 0.581 -14.998 1.00 89.00 104 LEU A N 1
ATOM 856 C CA . LEU A 1 104 ? 11.077 1.395 -16.163 1.00 89.00 104 LEU A CA 1
ATOM 857 C C . LEU A 1 104 ? 12.555 1.255 -16.520 1.00 89.00 104 LEU A C 1
ATOM 859 O O . LEU A 1 104 ? 12.917 1.341 -17.687 1.00 89.00 104 LEU A O 1
ATOM 863 N N . GLN A 1 105 ? 13.411 1.145 -15.508 1.00 87.31 105 GLN A N 1
ATOM 864 C CA . GLN A 1 105 ? 14.862 1.109 -15.685 1.00 87.31 105 GLN A CA 1
ATOM 865 C C . GLN A 1 105 ? 15.419 -0.314 -15.620 1.00 87.31 105 GLN A C 1
ATOM 867 O O . GLN A 1 105 ? 16.637 -0.477 -15.632 1.00 87.31 105 GLN A O 1
ATOM 872 N N . GLU A 1 106 ? 14.539 -1.312 -15.499 1.00 83.25 106 GLU A N 1
ATOM 873 C CA . GLU A 1 106 ? 14.872 -2.742 -15.431 1.00 83.25 106 GLU A CA 1
ATOM 874 C C . GLU A 1 106 ? 15.925 -3.050 -14.365 1.00 83.25 106 GLU A C 1
ATOM 876 O O . GLU A 1 106 ? 16.794 -3.916 -14.504 1.00 83.25 106 GLU A O 1
ATOM 881 N N . ARG A 1 107 ? 15.859 -2.308 -13.258 1.00 85.50 107 ARG A N 1
ATOM 882 C CA . ARG A 1 107 ? 16.825 -2.449 -12.183 1.00 85.50 107 ARG A CA 1
ATOM 883 C C . ARG A 1 107 ? 16.361 -3.499 -11.192 1.00 85.50 107 ARG A C 1
ATOM 885 O O . ARG A 1 107 ? 15.485 -3.272 -10.355 1.00 85.50 107 ARG A O 1
ATOM 892 N N . VAL A 1 108 ? 17.009 -4.656 -11.289 1.00 87.56 108 VAL A N 1
ATOM 893 C CA . VAL A 1 108 ? 16.778 -5.823 -10.427 1.00 87.56 108 VAL A CA 1
ATOM 894 C C . VAL A 1 108 ? 16.834 -5.486 -8.927 1.00 87.56 108 VAL A C 1
ATOM 896 O O . VAL A 1 108 ? 15.954 -5.957 -8.208 1.00 87.56 108 VAL A O 1
ATOM 899 N N . PRO A 1 109 ? 17.789 -4.679 -8.413 1.00 90.06 109 PRO A N 1
ATOM 900 C CA . PRO A 1 109 ? 17.837 -4.356 -6.985 1.00 90.06 109 PRO A CA 1
ATOM 901 C C . PRO A 1 109 ? 16.602 -3.589 -6.495 1.00 90.06 109 PRO A C 1
ATOM 903 O O . PRO A 1 109 ? 16.055 -3.899 -5.438 1.00 90.06 109 PRO A O 1
ATOM 906 N N . GLU A 1 110 ? 16.133 -2.610 -7.265 1.00 93.12 110 GLU A N 1
ATOM 907 C CA . GLU A 1 110 ? 14.955 -1.806 -6.957 1.00 93.12 110 GLU A CA 1
ATOM 908 C C . GLU A 1 110 ? 13.689 -2.661 -6.987 1.00 93.12 110 GLU A C 1
ATOM 910 O O . GLU A 1 110 ? 12.871 -2.578 -6.069 1.00 93.12 110 GLU A O 1
ATOM 915 N N . LEU A 1 111 ? 13.567 -3.548 -7.979 1.00 91.88 111 LEU A N 1
ATOM 916 C CA . LEU A 1 111 ? 12.455 -4.488 -8.045 1.00 91.88 111 LEU A CA 1
ATOM 917 C C . LEU A 1 111 ? 12.493 -5.468 -6.860 1.00 91.88 111 LEU A C 1
ATOM 919 O O . LEU A 1 111 ? 11.473 -5.700 -6.222 1.00 91.88 111 LEU A O 1
ATOM 923 N N . ALA A 1 112 ? 13.666 -5.981 -6.479 1.00 92.19 112 ALA A N 1
ATOM 924 C CA . ALA A 1 112 ? 13.819 -6.805 -5.279 1.00 92.19 112 ALA A CA 1
ATOM 925 C C . ALA A 1 112 ? 13.415 -6.050 -3.999 1.00 92.19 112 ALA A C 1
ATOM 927 O O . ALA A 1 112 ? 12.783 -6.629 -3.115 1.00 92.19 112 ALA A O 1
ATOM 928 N N . GLY A 1 113 ? 13.718 -4.752 -3.909 1.00 94.88 113 GLY A N 1
ATOM 929 C CA . GLY A 1 113 ? 13.239 -3.888 -2.831 1.00 94.88 113 GLY A CA 1
ATOM 930 C C . GLY A 1 113 ? 11.715 -3.744 -2.828 1.00 94.88 113 GLY A C 1
ATOM 931 O O . GLY A 1 113 ? 11.091 -3.893 -1.779 1.00 94.88 113 GLY A O 1
ATOM 932 N N . PHE A 1 114 ? 11.101 -3.536 -3.995 1.00 95.31 114 PHE A N 1
ATOM 933 C CA . PHE A 1 114 ? 9.645 -3.550 -4.167 1.00 95.31 114 PHE A CA 1
ATOM 934 C C . PHE A 1 114 ? 9.027 -4.860 -3.643 1.00 95.31 114 PHE A C 1
ATOM 936 O O . PHE A 1 114 ? 8.097 -4.833 -2.831 1.00 95.31 114 PHE A O 1
ATOM 943 N N . TRP A 1 115 ? 9.592 -6.005 -4.028 1.00 95.06 115 TRP A N 1
ATOM 944 C CA . TRP A 1 115 ? 9.165 -7.328 -3.572 1.00 95.06 115 TRP A CA 1
ATOM 945 C C . TRP A 1 115 ? 9.290 -7.504 -2.063 1.00 95.06 115 TRP A C 1
ATOM 947 O O . TRP A 1 115 ? 8.346 -7.941 -1.405 1.00 95.06 115 TRP A O 1
ATOM 957 N N . LEU A 1 116 ? 10.444 -7.132 -1.510 1.00 95.88 116 LEU A N 1
ATOM 958 C CA . LEU A 1 116 ? 10.727 -7.238 -0.086 1.00 95.88 116 LEU A CA 1
ATOM 959 C C . LEU A 1 116 ? 9.729 -6.419 0.736 1.00 95.88 116 LEU A C 1
ATOM 961 O O . LEU A 1 116 ? 9.130 -6.944 1.673 1.00 95.88 116 LEU A O 1
ATOM 965 N N . LEU A 1 117 ? 9.513 -5.154 0.366 1.00 96.81 117 LEU A N 1
ATOM 966 C CA . LEU A 1 117 ? 8.559 -4.279 1.047 1.00 96.81 117 LEU A CA 1
ATOM 967 C C . LEU A 1 117 ? 7.139 -4.846 0.974 1.00 96.81 117 LEU A C 1
ATOM 969 O O . LEU A 1 117 ? 6.436 -4.853 1.982 1.00 96.81 117 LEU A O 1
ATOM 973 N N . THR A 1 118 ? 6.742 -5.384 -0.181 1.00 96.00 118 THR A N 1
ATOM 974 C CA . THR A 1 118 ? 5.415 -5.981 -0.371 1.00 96.00 118 THR A CA 1
ATOM 975 C C . THR A 1 118 ? 5.212 -7.206 0.520 1.00 96.00 118 THR A C 1
ATOM 977 O O . THR A 1 118 ? 4.254 -7.264 1.289 1.00 96.00 118 THR A O 1
ATOM 980 N N . LEU A 1 119 ? 6.115 -8.184 0.434 1.00 95.19 119 LEU A N 1
ATOM 981 C CA . LEU A 1 119 ? 5.946 -9.490 1.072 1.00 95.19 119 LEU A CA 1
ATOM 982 C C . LEU A 1 119 ? 6.209 -9.460 2.580 1.00 95.19 119 LEU A C 1
ATOM 984 O O . LEU A 1 119 ? 5.539 -10.169 3.326 1.00 95.19 119 LEU A O 1
ATOM 988 N N . VAL A 1 120 ? 7.183 -8.664 3.030 1.00 95.62 120 VAL A N 1
ATOM 989 C CA . VAL A 1 120 ? 7.637 -8.670 4.430 1.00 95.62 120 VAL A CA 1
ATOM 990 C C . VAL A 1 120 ? 6.929 -7.616 5.271 1.00 95.62 120 VAL A C 1
ATOM 992 O O . VAL A 1 120 ? 6.654 -7.871 6.441 1.00 95.62 120 VAL A O 1
ATOM 995 N N . LEU A 1 121 ? 6.622 -6.445 4.706 1.00 95.62 121 LEU A N 1
ATOM 996 C CA . LEU A 1 121 ? 5.993 -5.357 5.461 1.00 95.62 121 LEU A CA 1
ATOM 997 C C . LEU A 1 121 ? 4.520 -5.198 5.093 1.00 95.62 121 LEU A C 1
ATOM 999 O O . LEU A 1 121 ? 3.663 -5.294 5.967 1.00 95.62 121 LEU A O 1
ATOM 1003 N N . GLN A 1 122 ? 4.203 -5.012 3.814 1.00 96.56 122 GLN A N 1
ATOM 1004 C CA . GLN A 1 122 ? 2.849 -4.651 3.393 1.00 96.56 122 GLN A CA 1
ATOM 1005 C C . GLN A 1 122 ? 1.834 -5.765 3.676 1.00 96.56 122 GLN A C 1
ATOM 1007 O O . GLN A 1 122 ? 0.832 -5.523 4.350 1.00 96.56 122 GLN A O 1
ATOM 1012 N N . LEU A 1 123 ? 2.097 -6.993 3.213 1.00 96.38 123 LEU A N 1
ATOM 1013 C CA . LEU A 1 123 ? 1.157 -8.105 3.365 1.00 96.38 123 LEU A CA 1
ATOM 1014 C C . LEU A 1 123 ? 0.906 -8.488 4.833 1.00 96.38 123 LEU A C 1
ATOM 1016 O O . LEU A 1 123 ? -0.264 -8.546 5.215 1.00 96.38 123 LEU A O 1
ATOM 1020 N N . PRO A 1 124 ? 1.923 -8.711 5.691 1.00 97.12 124 PRO A N 1
ATOM 1021 C CA . PRO A 1 124 ? 1.672 -9.126 7.069 1.00 97.12 124 PRO A CA 1
ATOM 1022 C C . PRO A 1 124 ? 0.932 -8.060 7.877 1.00 97.12 124 PRO A C 1
ATOM 1024 O O . PRO A 1 124 ? 0.035 -8.390 8.652 1.00 97.12 124 PRO A O 1
ATOM 1027 N N . 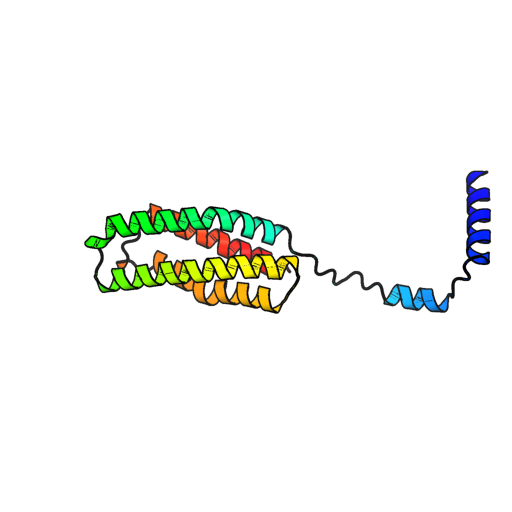LEU A 1 125 ? 1.258 -6.781 7.667 1.00 97.69 125 LEU A N 1
ATOM 1028 C CA . LEU A 1 125 ? 0.584 -5.676 8.345 1.00 97.69 125 LEU A CA 1
ATOM 1029 C C . LEU A 1 125 ? -0.870 -5.526 7.888 1.00 97.69 125 LEU A C 1
ATOM 1031 O O . LEU A 1 125 ? -1.755 -5.310 8.715 1.00 97.69 125 LEU A O 1
ATOM 1035 N N . LEU A 1 126 ? -1.141 -5.687 6.591 1.00 96.88 126 LEU A N 1
ATOM 1036 C CA . LEU A 1 126 ? -2.499 -5.602 6.062 1.00 96.88 126 LEU A CA 1
ATOM 1037 C C . LEU A 1 126 ? -3.363 -6.788 6.517 1.00 96.88 126 LEU A C 1
ATOM 1039 O O . LEU A 1 126 ? -4.522 -6.606 6.888 1.00 96.88 126 LEU A O 1
ATOM 1043 N N . VAL A 1 127 ? -2.783 -7.990 6.574 1.00 96.25 127 VAL A N 1
ATOM 1044 C CA . VAL A 1 127 ? -3.433 -9.172 7.159 1.00 96.25 127 VAL A CA 1
ATOM 1045 C C . VAL A 1 127 ? -3.697 -8.968 8.650 1.00 96.25 127 VAL A C 1
ATOM 1047 O O . VAL A 1 127 ? -4.783 -9.305 9.115 1.00 96.25 127 VAL A O 1
ATOM 1050 N N . PHE A 1 128 ? -2.762 -8.374 9.399 1.00 97.06 128 PHE A N 1
ATOM 1051 C CA . PHE A 1 128 ? -2.981 -8.046 10.808 1.00 97.06 128 PHE A CA 1
ATOM 1052 C C . PHE A 1 128 ? -4.179 -7.105 10.990 1.00 97.06 128 PHE A C 1
ATOM 1054 O O . PHE A 1 128 ? -5.038 -7.383 11.824 1.00 97.06 128 PHE A O 1
ATOM 1061 N N . LEU A 1 129 ? -4.288 -6.041 10.186 1.00 96.44 129 LEU A N 1
ATOM 1062 C CA . LEU A 1 129 ? -5.429 -5.113 10.239 1.00 96.44 129 LEU A CA 1
ATOM 1063 C C . LEU A 1 129 ? -6.773 -5.803 9.952 1.00 96.44 129 LEU A C 1
ATOM 1065 O O . LEU A 1 129 ? -7.787 -5.440 10.545 1.00 96.44 129 LEU A O 1
ATOM 1069 N N . LEU A 1 130 ? -6.779 -6.807 9.070 1.00 95.69 130 LEU A N 1
ATOM 1070 C CA . LEU A 1 130 ? -7.972 -7.589 8.732 1.00 95.69 130 LEU A CA 1
ATOM 1071 C C . LEU A 1 130 ? -8.329 -8.638 9.798 1.00 95.69 130 LEU A C 1
ATOM 1073 O O . LEU A 1 130 ? -9.509 -8.872 10.052 1.00 95.69 130 LEU A O 1
ATOM 1077 N N . ALA A 1 131 ? -7.334 -9.283 10.411 1.00 94.50 131 ALA A N 1
ATOM 1078 C CA . ALA A 1 131 ? -7.535 -10.420 11.312 1.00 94.50 131 ALA A CA 1
ATOM 1079 C C . ALA A 1 131 ? -7.657 -10.028 12.794 1.00 94.50 131 ALA A C 1
ATOM 1081 O O . ALA A 1 131 ? -8.266 -10.756 13.582 1.00 94.50 131 ALA A O 1
ATOM 1082 N N . ALA A 1 132 ? -7.074 -8.898 13.203 1.00 94.38 132 ALA A N 1
ATOM 1083 C CA . ALA A 1 132 ? -7.029 -8.491 14.602 1.00 94.38 132 ALA A CA 1
ATOM 1084 C C . ALA A 1 132 ? -8.379 -7.926 15.074 1.00 94.38 132 ALA A C 1
ATOM 1086 O O . ALA A 1 132 ? -8.660 -6.731 14.963 1.00 94.38 132 ALA A O 1
ATOM 1087 N N . SER A 1 133 ? -9.201 -8.783 15.685 1.00 90.44 133 SER A N 1
ATOM 1088 C CA . SER A 1 133 ? -10.521 -8.418 16.223 1.00 90.44 133 SER A CA 1
ATOM 1089 C C . SER 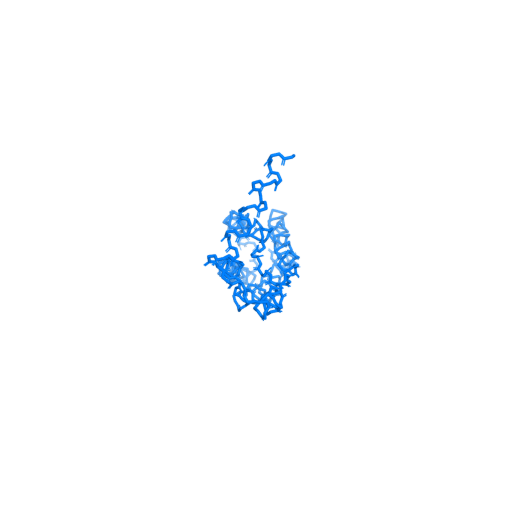A 1 133 ? -10.478 -7.276 17.248 1.00 90.44 133 SER A C 1
ATOM 1091 O O . SER A 1 133 ? -11.403 -6.464 17.298 1.00 90.44 133 SER A O 1
ATOM 1093 N N . GLY A 1 134 ? -9.389 -7.150 18.016 1.00 90.69 134 GLY A N 1
ATOM 1094 C CA . GLY A 1 134 ? -9.191 -6.053 18.972 1.00 90.69 134 GLY A CA 1
ATOM 1095 C C . GLY A 1 134 ? -9.093 -4.668 18.321 1.00 90.69 134 GLY A C 1
ATOM 1096 O O . GLY A 1 134 ? -9.443 -3.667 18.946 1.00 90.69 134 GLY A O 1
ATOM 1097 N N . GLY A 1 135 ? -8.734 -4.603 17.034 1.00 91.31 135 GLY A N 1
ATOM 1098 C CA . GLY A 1 135 ? -8.776 -3.372 16.247 1.00 91.31 135 GLY A CA 1
ATOM 1099 C C . GLY A 1 135 ? -10.184 -2.940 15.832 1.00 91.31 135 GLY A C 1
ATOM 1100 O O . GLY A 1 135 ? -10.336 -1.867 15.244 1.00 91.31 135 GLY A O 1
ATOM 1101 N N . LYS A 1 136 ? -11.208 -3.758 16.126 1.00 93.69 136 LYS A N 1
ATOM 1102 C CA . LYS A 1 136 ? -12.624 -3.534 15.791 1.00 93.69 136 LYS A CA 1
ATOM 1103 C C . LYS A 1 136 ? -12.786 -3.012 14.351 1.00 93.69 136 LYS A C 1
ATOM 1105 O O . LYS A 1 136 ? -13.267 -1.890 14.168 1.00 93.69 136 LYS A O 1
ATOM 1110 N N . PRO A 1 137 ? -12.297 -3.753 13.334 1.00 93.50 137 PRO A N 1
ATOM 1111 C CA . PRO A 1 137 ? -12.327 -3.288 11.954 1.00 93.50 137 PRO A CA 1
ATOM 1112 C C . PRO A 1 137 ? -13.777 -3.135 11.485 1.00 93.50 137 PRO A C 1
ATOM 1114 O O . PRO A 1 137 ? -14.606 -4.033 11.639 1.00 93.50 137 PRO A O 1
ATOM 1117 N N . THR A 1 138 ? -14.098 -1.965 10.945 1.00 94.62 138 THR A N 1
ATOM 1118 C CA . THR A 1 138 ? -15.430 -1.670 10.404 1.00 94.62 138 THR A CA 1
ATOM 1119 C C . THR A 1 138 ? -15.582 -2.243 8.989 1.00 94.62 138 THR A C 1
ATOM 1121 O O . THR A 1 138 ? -14.579 -2.431 8.300 1.00 94.62 138 THR A O 1
ATOM 1124 N N . PRO A 1 139 ? -16.810 -2.472 8.483 1.00 94.94 139 PRO A N 1
ATOM 1125 C CA . PRO A 1 139 ? -17.005 -2.954 7.112 1.00 94.94 139 PRO A CA 1
ATOM 1126 C C . PRO A 1 139 ? -16.347 -2.067 6.045 1.00 94.94 139 PRO A C 1
ATOM 1128 O O . PRO A 1 139 ? -15.836 -2.576 5.051 1.00 94.94 139 PRO A O 1
ATOM 1131 N N . ALA A 1 140 ? -16.316 -0.748 6.266 1.00 93.38 140 ALA A N 1
ATOM 1132 C CA . ALA A 1 140 ? -15.659 0.196 5.367 1.00 93.38 140 ALA A CA 1
ATOM 1133 C C . ALA A 1 140 ? -14.124 0.052 5.387 1.00 93.38 140 ALA A C 1
ATOM 1135 O O . ALA A 1 140 ? -13.517 0.003 4.319 1.00 93.38 140 ALA A O 1
ATOM 1136 N N . GLU A 1 141 ? -13.506 -0.089 6.570 1.00 94.31 141 GLU A N 1
ATOM 1137 C CA . GLU A 1 141 ? -12.067 -0.392 6.699 1.00 94.31 141 GLU A CA 1
ATOM 1138 C C . GLU A 1 141 ? -11.711 -1.710 6.022 1.00 94.31 141 GLU A C 1
ATOM 1140 O O . GLU A 1 141 ? -10.781 -1.770 5.221 1.00 94.31 141 GLU A O 1
ATOM 1145 N N . ILE A 1 142 ? -12.487 -2.760 6.298 1.00 96.38 142 ILE A N 1
ATOM 1146 C CA . ILE A 1 142 ? -12.293 -4.077 5.689 1.00 96.38 142 ILE A CA 1
ATOM 1147 C C . ILE A 1 142 ? -12.351 -3.957 4.165 1.00 96.38 142 ILE A C 1
ATOM 1149 O O . ILE A 1 142 ? -11.472 -4.474 3.483 1.00 96.38 142 ILE A O 1
ATOM 1153 N N . GLY A 1 143 ? -13.333 -3.225 3.630 1.00 97.25 143 GLY A N 1
ATOM 1154 C CA . GLY A 1 143 ? -13.455 -2.977 2.196 1.00 97.25 143 GLY A CA 1
ATOM 1155 C C . GLY A 1 143 ? -12.201 -2.338 1.596 1.00 97.25 143 GLY A C 1
ATOM 1156 O O . GLY A 1 143 ? -11.652 -2.867 0.629 1.00 97.25 143 GLY A O 1
ATOM 1157 N N . VAL A 1 144 ? -11.698 -1.246 2.182 1.00 97.44 144 VAL A N 1
ATOM 1158 C CA . VAL A 1 144 ? -10.497 -0.578 1.651 1.00 97.44 144 VAL A CA 1
ATOM 1159 C C . VAL A 1 144 ? -9.230 -1.412 1.836 1.00 97.44 144 VAL A C 1
ATOM 1161 O O . VAL A 1 144 ? -8.387 -1.420 0.942 1.00 97.44 144 VAL A O 1
ATOM 1164 N N . HIS A 1 145 ? -9.094 -2.168 2.929 1.00 97.44 145 HIS A N 1
ATOM 1165 C CA . HIS A 1 145 ? -7.974 -3.090 3.123 1.00 97.44 145 HIS A CA 1
ATOM 1166 C C . HIS A 1 145 ? -7.999 -4.247 2.117 1.00 97.44 145 HIS A C 1
ATOM 1168 O O . HIS A 1 145 ? -6.950 -4.596 1.586 1.00 97.44 145 HIS A O 1
ATOM 1174 N N . ILE A 1 146 ? -9.172 -4.806 1.800 1.00 97.25 146 ILE A N 1
ATOM 1175 C CA . ILE A 1 146 ? -9.309 -5.855 0.778 1.00 97.25 146 ILE A CA 1
ATOM 1176 C C . ILE A 1 146 ? -8.946 -5.312 -0.603 1.00 97.25 146 ILE A C 1
ATOM 1178 O O . ILE A 1 146 ? -8.190 -5.956 -1.324 1.00 97.25 146 ILE A O 1
ATOM 1182 N N . ILE A 1 147 ? -9.442 -4.128 -0.976 1.00 97.38 147 ILE A N 1
ATOM 1183 C CA . ILE A 1 147 ? -9.095 -3.516 -2.267 1.00 97.38 147 ILE A CA 1
ATOM 1184 C C . ILE A 1 147 ? -7.584 -3.278 -2.348 1.00 97.38 147 ILE A C 1
ATOM 1186 O O . ILE A 1 147 ? -6.960 -3.618 -3.351 1.00 97.38 147 ILE A O 1
ATOM 1190 N N . PHE A 1 148 ? -6.979 -2.768 -1.274 1.00 97.56 148 PHE A N 1
ATOM 1191 C CA . PHE A 1 148 ? -5.534 -2.583 -1.216 1.00 97.56 148 PHE A CA 1
ATOM 1192 C C . PHE A 1 148 ? -4.778 -3.909 -1.351 1.00 97.56 148 PHE A C 1
ATOM 1194 O O . PHE A 1 148 ? -3.827 -4.001 -2.119 1.00 97.56 148 PHE A O 1
ATOM 1201 N N . LEU A 1 149 ? -5.246 -4.966 -0.683 1.00 96.69 149 LEU A N 1
ATOM 1202 C CA . LEU A 1 149 ? -4.673 -6.306 -0.782 1.00 96.69 149 LEU A CA 1
ATOM 1203 C C . LEU A 1 149 ? -4.746 -6.849 -2.215 1.00 96.69 149 LEU A C 1
ATOM 1205 O O . LEU A 1 149 ? -3.782 -7.443 -2.687 1.00 96.69 149 LEU A O 1
ATOM 1209 N N . ILE A 1 150 ? -5.855 -6.618 -2.923 1.00 96.25 150 ILE A N 1
ATOM 1210 C CA . ILE A 1 150 ? -6.001 -7.000 -4.334 1.00 96.25 150 ILE A CA 1
ATOM 1211 C C . ILE A 1 150 ? -4.956 -6.288 -5.194 1.00 96.25 150 ILE A C 1
ATOM 1213 O O . ILE A 1 150 ? -4.330 -6.948 -6.023 1.00 96.25 150 ILE A O 1
ATOM 1217 N N . PHE A 1 151 ? -4.712 -4.990 -4.976 1.00 94.62 151 PHE A N 1
ATOM 1218 C CA . PHE A 1 151 ? -3.629 -4.285 -5.667 1.00 94.62 151 PHE A CA 1
ATOM 1219 C C . PHE A 1 151 ? -2.276 -4.958 -5.411 1.00 94.62 151 PHE A C 1
ATOM 1221 O O . PHE A 1 151 ? -1.621 -5.352 -6.375 1.00 94.62 151 PHE A O 1
ATOM 1228 N N . LEU A 1 152 ? -1.907 -5.197 -4.146 1.00 95.44 152 LEU A N 1
ATOM 1229 C CA . LEU A 1 152 ? -0.640 -5.857 -3.790 1.00 95.44 152 LEU A CA 1
ATOM 1230 C C . LEU A 1 152 ? -0.477 -7.219 -4.474 1.00 95.44 152 LEU A C 1
ATOM 1232 O O . LEU A 1 152 ? 0.571 -7.515 -5.044 1.00 95.44 152 LEU A O 1
ATOM 1236 N N . LEU A 1 153 ? -1.519 -8.051 -4.437 1.00 94.62 153 LEU A N 1
ATOM 1237 C CA . LEU A 1 153 ? -1.490 -9.376 -5.051 1.00 94.62 153 LEU A CA 1
ATOM 1238 C C . LEU A 1 153 ? -1.417 -9.292 -6.577 1.00 94.62 153 LEU A C 1
ATOM 1240 O O . LEU A 1 153 ? -0.690 -10.070 -7.189 1.00 94.62 153 LEU A O 1
ATOM 1244 N N . SER A 1 154 ? -2.127 -8.348 -7.196 1.00 93.38 154 SER A N 1
ATOM 1245 C CA . SER A 1 154 ? -2.064 -8.146 -8.645 1.00 93.38 154 SER A CA 1
ATOM 1246 C C . SER A 1 154 ? -0.671 -7.705 -9.099 1.00 93.38 154 SER A C 1
ATOM 1248 O O . SER A 1 154 ? -0.158 -8.228 -10.085 1.00 93.38 154 SER A O 1
ATOM 1250 N N . GLU A 1 155 ? -0.022 -6.815 -8.346 1.00 93.75 155 GLU A N 1
ATOM 1251 C CA . GLU A 1 155 ? 1.332 -6.349 -8.636 1.00 93.75 155 GLU A CA 1
ATOM 1252 C C . GLU A 1 155 ? 2.370 -7.458 -8.435 1.00 93.75 155 GLU A C 1
ATOM 1254 O O . GLU A 1 155 ? 3.296 -7.566 -9.232 1.00 93.75 155 GLU A O 1
ATOM 1259 N N . ILE A 1 156 ? 2.185 -8.327 -7.434 1.00 91.50 156 ILE A N 1
ATOM 1260 C CA . ILE A 1 156 ? 2.979 -9.552 -7.272 1.00 91.50 156 ILE A CA 1
ATOM 1261 C C . ILE A 1 156 ? 2.802 -10.459 -8.491 1.00 91.50 156 ILE A C 1
ATOM 1263 O O . ILE A 1 156 ? 3.779 -10.834 -9.127 1.00 91.50 156 ILE A O 1
ATOM 1267 N N . VAL A 1 157 ? 1.570 -10.810 -8.858 1.00 90.56 157 VAL A N 1
ATOM 1268 C CA . VAL A 1 157 ? 1.333 -11.736 -9.975 1.00 90.56 157 VAL A CA 1
ATOM 1269 C C . VAL A 1 157 ? 1.964 -11.192 -11.253 1.00 90.56 157 VAL A C 1
ATOM 1271 O O . VAL A 1 157 ? 2.745 -11.885 -11.897 1.00 90.56 157 VAL A O 1
ATOM 1274 N N . VAL A 1 158 ? 1.696 -9.933 -11.584 1.00 88.56 158 VAL A N 1
ATOM 1275 C CA . VAL A 1 158 ? 2.223 -9.306 -12.796 1.00 88.56 158 VAL A CA 1
ATOM 1276 C C . VAL A 1 158 ? 3.739 -9.113 -12.733 1.00 88.56 158 VAL A C 1
ATOM 1278 O O . VAL A 1 158 ? 4.416 -9.363 -13.725 1.00 88.56 158 VAL A O 1
ATOM 1281 N N . GLY A 1 159 ? 4.282 -8.705 -11.587 1.00 84.62 159 GLY A N 1
ATOM 1282 C CA . GLY A 1 159 ? 5.720 -8.532 -11.407 1.00 84.62 159 GLY A CA 1
ATOM 1283 C C . GLY A 1 159 ? 6.488 -9.850 -11.480 1.00 84.62 15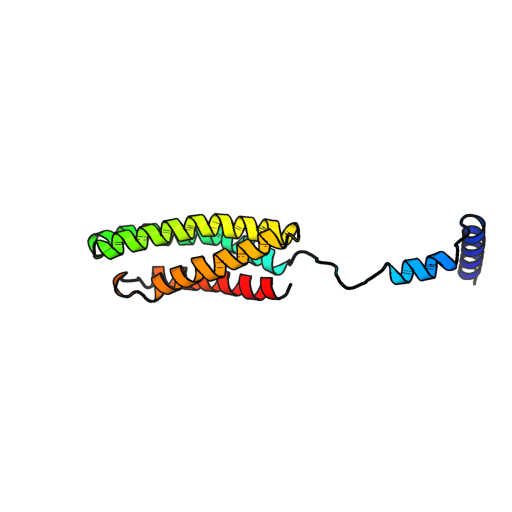9 GLY A C 1
ATOM 1284 O O . GLY A 1 159 ? 7.640 -9.848 -11.896 1.00 84.62 159 GLY A O 1
ATOM 1285 N N . SER A 1 160 ? 5.881 -10.974 -11.072 1.00 82.94 160 SER A N 1
ATOM 1286 C CA . SER A 1 160 ? 6.513 -12.307 -11.129 1.00 82.94 160 SER A CA 1
ATOM 1287 C C . SER A 1 160 ? 6.533 -12.921 -12.525 1.00 82.94 160 SER A C 1
ATOM 1289 O O . SER A 1 160 ? 7.233 -13.904 -12.748 1.00 82.94 160 SER A O 1
ATOM 1291 N N . LEU A 1 161 ? 5.746 -12.371 -13.453 1.00 71.81 161 LEU A N 1
ATOM 1292 C CA . LEU A 1 161 ? 5.698 -12.799 -14.852 1.00 71.81 161 LEU A CA 1
ATOM 1293 C C . LEU A 1 161 ? 6.794 -12.130 -15.707 1.00 71.81 161 LEU A C 1
ATOM 1295 O O . LEU A 1 161 ? 6.748 -12.230 -16.932 1.00 71.81 161 LEU A O 1
ATOM 1299 N N . HIS A 1 162 ? 7.745 -11.447 -15.060 1.00 58.12 162 HIS A N 1
ATOM 1300 C CA . HIS A 1 162 ? 8.959 -10.864 -15.633 1.00 58.12 162 HIS A CA 1
ATOM 1301 C C . HIS A 1 162 ? 10.171 -11.753 -15.356 1.00 58.12 162 HIS A C 1
ATOM 1303 O O . HIS A 1 162 ? 10.987 -11.936 -16.285 1.00 58.12 162 HIS A O 1
#

Mean predicted aligned error: 11.77 Å

pLDDT: mean 86.24, std 16.12, range [42.62, 98.25]

Foldseek 3Di:
DVVVVVVVVVVVVCCVVDVDDPVVVVVVVVVPPVDDPLAQQPQLLVLLVVCVVLVVVLLVLLVVVCVVCVVVADPVLNVVSVVLSVQLNVLSVLLSVLSNCCRHVVPPVSLVSNVCSLPPRVVVSLVCCLPVCSNVQDPSNNVSSVVSVVSSVSSVVSSVVD

Sequence (162 aa):
MAADYMRQKLTNFTETVFPTNPTQENRQHHMIRPGNELVSSLPLQIALYFNVYFFPFWLLTCVVILALKFQHLEQLFQFVIITIYIVISGTEAMRLYLGYLGNLQERVPELAGFWLLTLVLQLPLLVFLLAASGGKPTPAEIGVHIIFLIFLLSEIVVGSLH

InterPro domains:
  IPR019184 Uncharacterised protein family, transmembrane-17 [PF09799] (46-152)
  IPR019184 Uncharacterised protein family, transmembrane-17 [PTHR13531] (4-159)

Radius of gyration: 27.15 Å; Cα contacts (8 Å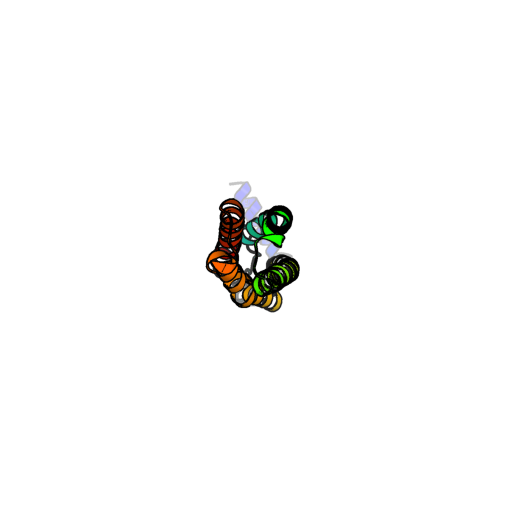, |Δi|>4): 102; chains: 1; bounding box: 50×25×90 Å

Nearest PDB structures (foldseek):
  1x8z-assembly1_A-2  TM=5.406E-01  e=3.970E+00  Arabidopsis thaliana
  1x8z-assembly3_A  TM=5.406E-01  e=3.970E+00  Arabidopsis thaliana

Secondary structure (DSSP, 8-state):
-HHHHHHHHHHHHHHHHS---HHHHHHHHHH--TT------HHHHHHHHHHHHHHHHHHHHHHHHHHHHGGGS-HHHHHHHHHHHHHHHHHHHHHHHHHHHHHHTT-HHHHHHHHHIIIIIIHHHHHHHHH-GGG---HHHHHHHHHHHHHHHHHHHHHHT-

Organism: Stichopus japonicus (NCBI:txid307972)